Protein AF-A0A804M1X8-F1 (afdb_monomer_lite)

Structure (mmCIF, N/CA/C/O backbone):
data_AF-A0A804M1X8-F1
#
_entry.id   AF-A0A804M1X8-F1
#
loop_
_atom_site.group_PDB
_atom_site.id
_atom_site.type_symbol
_atom_site.label_atom_id
_atom_site.label_alt_id
_atom_site.label_comp_id
_atom_site.label_asym_id
_atom_site.label_entity_id
_atom_site.label_seq_id
_atom_site.pdbx_PDB_ins_code
_atom_site.Cartn_x
_atom_site.Cartn_y
_atom_site.Cartn_z
_atom_site.occupancy
_atom_site.B_iso_or_equiv
_atom_site.auth_seq_id
_atom_site.auth_comp_id
_atom_site.auth_asym_id
_atom_site.auth_atom_id
_atom_site.pdbx_PDB_model_num
ATOM 1 N N . MET A 1 1 ? -19.755 -9.549 24.115 1.00 28.83 1 MET A N 1
ATOM 2 C CA . MET A 1 1 ? -18.588 -10.437 24.294 1.00 28.83 1 MET A CA 1
ATOM 3 C C . MET A 1 1 ? -18.282 -11.125 22.964 1.00 28.83 1 MET A C 1
ATOM 5 O O . MET A 1 1 ? -18.515 -12.310 22.823 1.00 28.83 1 MET A O 1
ATOM 9 N N . TYR A 1 2 ? -17.772 -10.379 21.979 1.00 35.75 2 TYR A N 1
ATOM 10 C CA . TYR A 1 2 ? -16.976 -10.967 20.898 1.00 35.75 2 TYR A CA 1
ATOM 11 C C . TYR A 1 2 ? -15.530 -10.604 21.211 1.00 35.75 2 TYR A C 1
ATOM 13 O O . TYR A 1 2 ? -14.935 -9.718 20.609 1.00 35.75 2 TYR A O 1
ATOM 21 N N . LEU A 1 3 ? -14.997 -11.248 22.252 1.00 31.56 3 LEU A N 1
ATOM 22 C CA . LEU A 1 3 ? -13.557 -11.396 22.410 1.00 31.56 3 LEU A CA 1
ATOM 23 C C . LEU A 1 3 ? -13.130 -12.367 21.308 1.00 31.56 3 LEU A C 1
ATOM 25 O O . LEU A 1 3 ? -12.862 -13.535 21.567 1.00 31.56 3 LEU A O 1
ATOM 29 N N . THR A 1 4 ? -13.135 -11.920 20.050 1.00 43.44 4 THR A N 1
ATOM 30 C CA . THR A 1 4 ? -12.300 -12.585 19.061 1.00 43.44 4 THR A CA 1
ATOM 31 C C . THR A 1 4 ? -10.895 -12.363 19.577 1.00 43.44 4 THR A C 1
ATOM 33 O O . THR A 1 4 ? -10.400 -11.233 19.547 1.00 43.44 4 THR A O 1
ATOM 36 N N . ALA A 1 5 ? -10.310 -13.417 20.147 1.00 38.59 5 ALA A N 1
ATOM 37 C CA . ALA A 1 5 ? -8.884 -13.501 20.367 1.00 38.59 5 ALA A CA 1
ATOM 38 C C . ALA A 1 5 ? -8.240 -12.902 19.122 1.00 38.59 5 ALA A C 1
ATOM 40 O O . ALA A 1 5 ? -8.473 -13.382 18.010 1.00 38.59 5 ALA A O 1
ATOM 41 N N . VAL A 1 6 ? -7.552 -11.776 19.299 1.00 45.41 6 VAL A N 1
ATOM 42 C CA . VAL A 1 6 ? -6.819 -11.131 18.221 1.00 45.41 6 VAL A CA 1
ATOM 43 C C . VAL A 1 6 ? -5.654 -12.075 17.973 1.00 45.41 6 VAL A C 1
ATOM 45 O O . VAL A 1 6 ? -4.571 -11.918 18.530 1.00 45.41 6 VAL A O 1
ATOM 48 N N . SER A 1 7 ? -5.913 -13.154 17.236 1.00 38.44 7 SER A N 1
ATOM 49 C CA . SER A 1 7 ? -4.867 -13.905 16.582 1.00 38.44 7 SER A CA 1
ATOM 50 C C . SER A 1 7 ? -4.254 -12.872 15.661 1.00 38.44 7 SER A C 1
ATOM 52 O O . SER A 1 7 ? -4.832 -12.514 14.639 1.00 38.44 7 SER A O 1
ATOM 54 N N . PHE A 1 8 ? -3.148 -12.276 16.105 1.00 33.59 8 PHE A N 1
ATOM 55 C CA . PHE A 1 8 ? -2.223 -11.659 15.182 1.00 33.59 8 PHE A CA 1
ATOM 56 C C . PHE A 1 8 ? -1.922 -12.773 14.183 1.00 33.59 8 PHE A C 1
ATOM 58 O O . PHE A 1 8 ? -1.327 -13.772 14.607 1.00 33.59 8 PHE A O 1
ATOM 65 N N . PRO A 1 9 ? -2.372 -12.683 12.915 1.00 45.75 9 PRO A N 1
ATOM 66 C CA . PRO A 1 9 ? -1.908 -13.644 11.939 1.00 45.75 9 PRO A CA 1
ATOM 67 C C . PRO A 1 9 ? -0.378 -13.585 12.007 1.00 45.75 9 PRO A C 1
ATOM 69 O O . PRO A 1 9 ? 0.172 -12.472 12.062 1.00 45.75 9 PRO A O 1
ATOM 72 N N . PRO A 1 10 ? 0.307 -14.741 12.124 1.00 43.34 10 PRO A N 1
ATOM 73 C CA . PRO A 1 10 ? 1.761 -14.764 12.156 1.00 43.34 10 PRO A CA 1
ATOM 74 C C . PRO A 1 10 ? 2.221 -13.927 10.977 1.00 43.34 10 PRO A C 1
ATOM 76 O O . PRO A 1 10 ? 1.708 -14.149 9.880 1.00 43.34 10 PRO A O 1
ATOM 79 N N . THR A 1 11 ? 3.064 -12.918 11.254 1.00 47.09 11 THR A N 1
ATOM 80 C CA . THR A 1 11 ? 3.588 -11.928 10.297 1.00 47.09 11 THR A CA 1
ATOM 81 C C . THR A 1 11 ? 3.509 -12.502 8.902 1.00 47.09 11 THR A C 1
ATOM 83 O O . THR A 1 11 ? 4.292 -13.416 8.631 1.00 47.09 11 THR A O 1
ATOM 86 N N . ALA A 1 12 ? 2.491 -12.068 8.136 1.00 51.28 12 ALA A N 1
ATOM 87 C CA . ALA A 1 12 ? 2.057 -12.693 6.891 1.00 51.28 12 ALA A CA 1
ATOM 88 C C . ALA A 1 12 ? 3.282 -13.264 6.196 1.00 51.28 12 ALA A C 1
ATOM 90 O O . ALA A 1 12 ? 4.177 -12.490 5.847 1.00 51.28 12 ALA A O 1
ATOM 91 N N . ALA A 1 13 ? 3.382 -14.599 6.168 1.00 47.75 13 ALA A N 1
ATOM 92 C CA . ALA A 1 13 ? 4.530 -15.308 5.633 1.00 47.75 13 ALA A CA 1
ATOM 93 C C . ALA A 1 13 ? 4.698 -14.813 4.203 1.00 47.75 13 ALA A C 1
ATOM 95 O O . ALA A 1 13 ? 3.952 -15.191 3.300 1.00 47.75 13 ALA A O 1
ATOM 96 N N . PHE A 1 14 ? 5.589 -13.841 4.053 1.00 48.53 14 PHE A N 1
ATOM 97 C CA . PHE A 1 14 ? 5.639 -12.984 2.893 1.00 48.53 14 PHE A CA 1
ATOM 98 C C . PHE A 1 14 ? 6.037 -13.896 1.744 1.00 48.53 14 PHE A C 1
ATOM 100 O O . PHE A 1 14 ? 7.159 -14.399 1.719 1.00 48.53 14 PHE A O 1
ATOM 107 N N . SER A 1 15 ? 5.069 -14.215 0.880 1.00 52.81 15 SER A N 1
ATOM 108 C CA . SER A 1 15 ? 5.198 -15.287 -0.105 1.00 52.81 15 SER A CA 1
ATOM 109 C C . SER A 1 15 ? 6.522 -15.142 -0.859 1.00 52.81 15 SER A C 1
ATOM 111 O O . SER A 1 15 ? 6.758 -14.147 -1.552 1.00 52.81 15 SER A O 1
ATOM 113 N N . SER A 1 16 ? 7.409 -16.124 -0.686 1.00 53.75 16 SER A N 1
ATOM 114 C CA . SER A 1 16 ? 8.795 -16.072 -1.167 1.00 53.75 16 SER A CA 1
ATOM 115 C C . SER A 1 16 ? 8.895 -15.877 -2.684 1.00 53.75 16 SER A C 1
ATOM 117 O O . SER A 1 16 ? 9.888 -15.345 -3.180 1.00 53.75 16 SER A O 1
ATOM 119 N N . SER A 1 17 ? 7.857 -16.256 -3.437 1.00 54.91 17 SER A N 1
ATOM 120 C CA . SER A 1 17 ? 7.781 -16.040 -4.882 1.00 54.91 17 SER A CA 1
ATOM 121 C C . SER A 1 17 ? 7.649 -14.561 -5.253 1.00 54.91 17 SER A C 1
ATOM 123 O O . SER A 1 17 ? 8.318 -14.118 -6.184 1.00 54.91 17 SER A O 1
ATOM 125 N N . SER A 1 18 ? 6.854 -13.778 -4.512 1.00 54.56 18 SER A N 1
ATOM 126 C CA . SER A 1 18 ? 6.729 -12.333 -4.759 1.00 54.56 18 SER A CA 1
ATOM 127 C C . SER A 1 18 ? 8.022 -11.583 -4.400 1.00 54.56 18 SER A C 1
ATOM 129 O O . SER A 1 18 ? 8.371 -10.619 -5.079 1.00 54.56 18 SER A O 1
ATOM 131 N N . GLN A 1 19 ? 8.784 -12.048 -3.392 1.00 54.78 19 GLN A N 1
ATOM 132 C CA . GLN A 1 19 ? 10.066 -11.430 -2.993 1.00 54.78 19 GLN A CA 1
ATOM 133 C C . GLN A 1 19 ? 11.137 -11.472 -4.071 1.00 54.78 19 GLN A C 1
ATOM 135 O O . GLN A 1 19 ? 11.974 -10.581 -4.110 1.00 54.78 19 GLN A O 1
ATOM 140 N N . LYS A 1 20 ? 11.173 -12.507 -4.913 1.00 60.25 20 LYS A N 1
ATOM 141 C CA . LYS A 1 20 ? 12.277 -12.663 -5.871 1.00 60.25 20 LYS A CA 1
ATOM 142 C C . LYS A 1 20 ? 12.138 -11.741 -7.081 1.00 60.25 20 LYS A C 1
ATOM 144 O O . LYS A 1 20 ? 13.142 -11.265 -7.598 1.00 60.25 20 LYS A O 1
ATOM 149 N N . LEU A 1 21 ? 10.908 -11.492 -7.531 1.00 65.00 21 LEU A N 1
ATOM 150 C CA . LEU A 1 21 ? 10.645 -10.720 -8.751 1.00 65.00 21 LEU A CA 1
ATOM 151 C C . LEU A 1 21 ? 10.560 -9.213 -8.495 1.00 65.00 21 LEU A C 1
ATOM 153 O O . LEU A 1 21 ? 10.989 -8.424 -9.337 1.00 65.00 21 LEU A O 1
ATOM 157 N N . LEU A 1 22 ? 10.063 -8.809 -7.323 1.00 75.94 22 LEU A N 1
ATOM 158 C CA . LEU A 1 22 ? 9.872 -7.399 -6.993 1.00 75.94 22 LEU A CA 1
ATOM 159 C C . LEU A 1 22 ? 11.173 -6.572 -7.055 1.00 75.94 22 LEU A C 1
ATOM 161 O O . LEU A 1 22 ? 11.174 -5.564 -7.765 1.00 75.94 22 LEU A O 1
ATOM 165 N N . PRO A 1 23 ? 12.289 -6.974 -6.402 1.00 82.31 23 PRO A N 1
ATOM 166 C CA . PRO A 1 23 ? 13.517 -6.184 -6.408 1.00 82.31 23 PRO A CA 1
ATOM 167 C C . PRO A 1 23 ? 14.050 -5.986 -7.821 1.00 82.31 23 PRO A C 1
ATOM 169 O O . PRO A 1 23 ? 14.517 -4.905 -8.156 1.00 82.31 23 PRO A O 1
ATOM 172 N N . ARG A 1 24 ? 13.918 -7.008 -8.674 1.00 88.69 24 ARG A N 1
ATOM 173 C CA . ARG A 1 24 ? 14.378 -6.950 -10.058 1.00 88.69 24 ARG A CA 1
ATOM 174 C C . ARG A 1 24 ? 13.617 -5.897 -10.864 1.00 88.69 24 ARG A C 1
ATOM 176 O O . ARG A 1 24 ? 14.254 -5.054 -11.480 1.00 88.69 24 ARG A O 1
ATOM 183 N N . SER A 1 25 ? 12.284 -5.904 -10.797 1.00 89.31 25 SER A N 1
ATOM 184 C CA . SER A 1 25 ? 11.459 -4.925 -11.524 1.00 89.31 25 SER A CA 1
ATOM 185 C C . SER A 1 25 ? 11.726 -3.474 -11.096 1.00 89.31 25 SER A C 1
ATOM 187 O O . SER A 1 25 ? 11.767 -2.580 -11.936 1.00 89.31 25 SER A O 1
ATOM 189 N N . ILE A 1 26 ? 11.969 -3.241 -9.800 1.00 92.38 26 ILE A N 1
ATOM 190 C CA . ILE A 1 26 ? 12.315 -1.915 -9.265 1.00 92.38 26 ILE A CA 1
ATOM 191 C C . ILE A 1 26 ? 13.702 -1.476 -9.749 1.00 92.38 26 ILE A C 1
ATOM 193 O O . ILE A 1 26 ? 13.874 -0.334 -10.165 1.00 92.38 26 ILE A O 1
ATOM 197 N N . ILE A 1 27 ? 14.689 -2.376 -9.721 1.00 92.75 27 ILE A N 1
ATOM 198 C CA . ILE A 1 27 ? 16.045 -2.083 -10.205 1.00 92.75 27 ILE A CA 1
ATOM 199 C C . ILE A 1 27 ? 16.020 -1.753 -11.702 1.00 92.75 27 ILE A C 1
ATOM 201 O O . ILE A 1 27 ? 16.658 -0.790 -12.118 1.00 92.75 27 ILE A O 1
ATOM 205 N N . GLU A 1 28 ? 15.280 -2.516 -12.508 1.00 93.06 28 GLU A N 1
ATOM 206 C CA . GLU A 1 28 ? 15.150 -2.282 -13.952 1.00 93.06 28 GLU A CA 1
ATOM 207 C C . GLU A 1 28 ? 14.540 -0.897 -14.249 1.00 93.06 28 GLU A C 1
ATOM 209 O O . GLU A 1 28 ? 15.107 -0.148 -15.047 1.00 93.06 28 GLU A O 1
ATOM 214 N N . GLU A 1 29 ? 13.470 -0.516 -13.536 1.00 93.31 29 GLU A N 1
ATOM 215 C CA . GLU A 1 29 ? 12.852 0.819 -13.608 1.00 93.31 29 GLU A CA 1
ATOM 216 C C . GLU A 1 29 ? 13.843 1.935 -13.231 1.00 93.31 29 GLU A C 1
ATOM 218 O O . GLU A 1 29 ? 13.997 2.927 -13.948 1.00 93.31 29 GLU A O 1
ATOM 223 N N . GLN A 1 30 ? 14.560 1.774 -12.117 1.00 92.06 30 GLN A N 1
ATOM 224 C CA . GLN A 1 30 ? 15.523 2.771 -11.645 1.00 92.06 30 GLN A CA 1
ATOM 225 C C . GLN A 1 30 ? 16.705 2.933 -12.607 1.00 92.06 30 GLN A C 1
ATOM 227 O O . GLN A 1 30 ? 17.157 4.052 -12.854 1.00 92.06 30 GLN A O 1
ATOM 232 N N . GLN A 1 31 ? 17.190 1.833 -13.184 1.00 91.75 31 GLN A N 1
ATOM 233 C CA . GLN A 1 31 ? 18.262 1.865 -14.174 1.00 91.75 31 GLN A CA 1
ATOM 234 C C . GLN A 1 31 ? 17.821 2.522 -15.484 1.00 91.75 31 GLN A C 1
ATOM 236 O O . GLN A 1 31 ? 18.626 3.195 -16.120 1.00 91.75 31 GLN A O 1
ATOM 241 N N . GLU A 1 32 ? 16.570 2.342 -15.908 1.00 91.81 32 GLU A N 1
ATOM 242 C CA . GLU A 1 32 ? 16.034 3.012 -17.095 1.00 91.81 32 GLU A CA 1
ATOM 243 C C . GLU A 1 32 ? 15.993 4.531 -16.918 1.00 91.81 32 GLU A C 1
ATOM 245 O O . GLU A 1 32 ? 16.489 5.268 -17.774 1.00 91.81 32 GLU A O 1
ATOM 250 N N . ILE A 1 33 ? 15.504 4.995 -15.768 1.00 90.75 33 ILE A N 1
ATOM 251 C CA . ILE A 1 33 ? 15.500 6.421 -15.429 1.00 90.75 33 ILE A CA 1
ATOM 252 C C . ILE A 1 33 ? 16.935 6.954 -15.357 1.00 90.75 33 ILE A C 1
ATOM 254 O O . ILE A 1 33 ? 17.218 8.005 -15.932 1.00 90.75 33 ILE A O 1
ATOM 258 N N . ALA A 1 34 ? 17.863 6.213 -14.744 1.00 88.62 34 ALA A N 1
ATOM 259 C CA . ALA A 1 34 ? 19.272 6.597 -14.697 1.00 88.62 34 ALA A CA 1
ATOM 260 C C . ALA A 1 34 ? 19.907 6.692 -16.098 1.00 88.62 34 ALA A C 1
ATOM 262 O O . ALA A 1 34 ? 20.636 7.639 -16.374 1.00 88.62 34 ALA A O 1
ATOM 263 N N . ARG A 1 35 ? 19.591 5.768 -17.019 1.00 88.12 35 ARG A N 1
ATOM 264 C CA . ARG A 1 35 ? 20.061 5.837 -18.416 1.00 88.12 35 ARG A CA 1
ATOM 265 C C . ARG A 1 35 ? 19.518 7.062 -19.152 1.00 88.12 35 ARG A C 1
ATOM 267 O O . ARG A 1 35 ? 20.233 7.638 -19.966 1.00 88.12 35 ARG A O 1
ATOM 274 N N . SER A 1 36 ? 18.282 7.474 -18.864 1.00 87.19 36 SER A N 1
ATOM 275 C CA . SER A 1 36 ? 17.669 8.650 -19.502 1.00 87.19 36 SER A CA 1
ATOM 276 C C . SER A 1 36 ? 18.333 9.981 -19.121 1.00 87.19 36 SER A C 1
ATOM 278 O O . SER A 1 36 ? 18.224 10.941 -19.876 1.00 87.19 36 SER A O 1
ATOM 280 N N . LYS A 1 37 ? 19.058 10.018 -17.993 1.00 84.94 37 LYS A N 1
ATOM 281 C CA . LYS A 1 37 ? 19.775 11.192 -17.463 1.00 84.94 37 LYS A CA 1
ATOM 282 C C . LYS A 1 37 ? 21.154 11.431 -18.088 1.00 84.94 37 LYS A C 1
ATOM 284 O O . LYS A 1 37 ? 21.830 12.396 -17.752 1.00 84.94 37 LYS A O 1
ATOM 289 N N . GLY A 1 38 ? 21.576 10.563 -19.008 1.00 78.69 38 GLY A N 1
ATOM 290 C CA . GLY A 1 38 ? 22.880 10.651 -19.659 1.00 78.69 38 GLY A CA 1
ATOM 291 C C . GLY A 1 38 ? 24.041 10.159 -18.787 1.00 78.69 38 GLY A C 1
ATOM 292 O O . GLY A 1 38 ? 23.963 10.066 -17.564 1.00 78.69 38 GLY A O 1
ATOM 293 N N . SER A 1 39 ? 25.147 9.805 -19.443 1.00 72.00 39 SER A N 1
ATOM 294 C CA . SER A 1 39 ? 26.307 9.171 -18.799 1.00 72.00 39 SER A CA 1
ATOM 295 C C . SER A 1 39 ? 27.196 10.133 -18.011 1.00 72.00 39 SER A C 1
ATOM 297 O O . SER A 1 39 ? 28.084 9.671 -17.300 1.00 72.00 39 SER A O 1
ATOM 299 N N . SER A 1 40 ? 27.014 11.450 -18.162 1.00 69.62 40 SER A N 1
ATOM 300 C CA . SER A 1 40 ? 27.897 12.445 -17.543 1.00 69.62 40 SER A CA 1
ATOM 301 C C . SER A 1 40 ? 27.755 12.511 -16.023 1.00 69.62 40 SER A C 1
ATOM 303 O O . SER A 1 40 ? 28.622 13.076 -15.372 1.00 69.62 40 SER A O 1
ATOM 305 N N . GLY A 1 41 ? 26.694 11.939 -15.440 1.00 68.19 41 GLY A N 1
ATOM 306 C CA . GLY A 1 41 ? 26.436 12.022 -13.998 1.00 68.19 41 GLY A CA 1
ATOM 307 C C . GLY A 1 41 ? 26.080 13.432 -13.508 1.00 68.19 41 GLY A C 1
ATOM 308 O O . GLY A 1 41 ? 25.820 13.609 -12.321 1.00 68.19 41 GLY A O 1
ATOM 309 N N . ASP A 1 42 ? 26.031 14.412 -14.415 1.00 75.25 42 ASP A N 1
ATOM 310 C CA . ASP A 1 42 ? 25.807 15.824 -14.101 1.00 75.25 42 ASP A CA 1
ATOM 311 C C . ASP A 1 42 ? 24.322 16.174 -13.940 1.00 75.25 42 ASP A C 1
ATOM 313 O O . ASP A 1 42 ? 23.998 17.189 -13.324 1.00 75.25 42 ASP A O 1
ATOM 317 N N . GLU A 1 43 ? 23.400 15.366 -14.481 1.00 82.50 43 GLU A N 1
ATOM 318 C CA . GLU A 1 43 ? 21.966 15.635 -14.358 1.00 82.50 43 GLU A CA 1
ATOM 319 C C . GLU A 1 43 ? 21.385 14.974 -13.092 1.00 82.50 43 GLU A C 1
ATOM 321 O O . GLU A 1 43 ? 21.259 13.745 -13.034 1.00 82.50 43 GLU A O 1
ATOM 326 N N . PRO A 1 44 ? 20.981 15.752 -12.069 1.00 86.06 44 PRO A N 1
ATOM 327 C CA . PRO A 1 44 ? 20.417 15.187 -10.853 1.00 86.06 44 PRO A CA 1
ATOM 328 C C . PRO A 1 44 ? 19.030 14.572 -11.091 1.00 86.06 44 PRO A C 1
ATOM 330 O O . PRO A 1 44 ? 18.287 14.929 -12.018 1.00 86.06 44 PRO A O 1
ATOM 333 N N . LEU A 1 45 ? 18.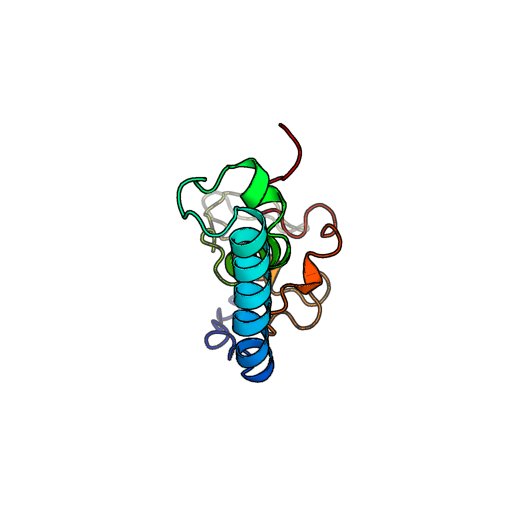639 13.669 -10.187 1.00 88.12 45 LEU A N 1
ATOM 334 C CA . LEU A 1 45 ? 17.272 13.159 -10.133 1.00 88.12 45 LEU A CA 1
ATOM 335 C C . LEU A 1 45 ? 16.305 14.304 -9.801 1.00 88.12 45 LEU A C 1
ATOM 337 O O . LEU A 1 45 ? 16.495 15.030 -8.826 1.00 88.12 45 LEU A O 1
ATOM 341 N N . THR A 1 46 ? 15.242 14.446 -10.590 1.00 90.69 46 THR A N 1
ATOM 342 C CA . THR A 1 46 ? 14.213 15.469 -10.374 1.00 90.69 46 THR A CA 1
ATOM 343 C C . THR A 1 46 ? 12.929 14.856 -9.821 1.00 90.69 46 THR A C 1
ATOM 345 O O . THR A 1 46 ? 12.639 13.675 -10.007 1.00 90.69 46 THR A O 1
ATOM 348 N N . TRP A 1 47 ? 12.077 15.683 -9.212 1.00 90.06 47 TRP A N 1
ATOM 349 C CA . TRP A 1 47 ? 10.717 15.282 -8.824 1.00 90.06 47 TRP A CA 1
ATOM 350 C C . TRP A 1 47 ? 9.847 14.844 -10.010 1.00 90.06 47 TRP A C 1
ATOM 352 O O . TRP A 1 47 ? 8.865 14.128 -9.837 1.00 90.06 47 TRP A O 1
ATOM 362 N N . ALA A 1 48 ? 10.174 15.265 -11.234 1.00 89.12 48 ALA A N 1
ATOM 363 C CA . ALA A 1 48 ? 9.471 14.776 -12.412 1.00 89.12 48 ALA A CA 1
ATOM 364 C C . ALA A 1 48 ? 9.794 13.301 -12.697 1.00 89.12 48 ALA A C 1
ATOM 366 O O . ALA A 1 48 ? 8.917 12.580 -13.168 1.00 89.12 48 ALA A O 1
ATOM 367 N N . ASP A 1 49 ? 10.999 12.843 -12.356 1.00 90.44 49 ASP A N 1
ATOM 368 C CA . ASP A 1 49 ? 11.429 11.459 -12.560 1.00 90.44 49 ASP A CA 1
ATOM 369 C C . ASP A 1 49 ? 10.779 10.506 -11.563 1.00 90.44 49 ASP A C 1
ATOM 371 O O . ASP A 1 49 ? 10.382 9.406 -11.937 1.00 90.44 49 ASP A O 1
ATOM 375 N N . THR A 1 50 ? 10.569 10.939 -10.316 1.00 88.56 50 THR A N 1
ATOM 376 C CA . THR A 1 50 ? 9.872 10.111 -9.317 1.00 88.56 50 THR A CA 1
ATOM 377 C C . THR A 1 50 ? 8.431 9.806 -9.732 1.00 88.56 50 THR A C 1
ATOM 379 O O . THR A 1 50 ? 7.911 8.740 -9.412 1.00 88.56 50 THR A O 1
ATOM 382 N N . ARG A 1 51 ? 7.797 10.681 -10.529 1.00 88.31 51 ARG A N 1
ATOM 383 C CA . ARG A 1 51 ? 6.472 10.425 -11.123 1.00 88.31 51 ARG A CA 1
ATOM 384 C C . ARG A 1 51 ? 6.483 9.330 -12.195 1.00 88.31 51 ARG A C 1
ATOM 386 O O . ARG A 1 51 ? 5.427 8.764 -12.460 1.00 88.31 51 ARG A O 1
ATOM 393 N N . ARG A 1 52 ? 7.645 9.027 -12.782 1.00 89.44 52 ARG A N 1
ATOM 394 C CA . ARG A 1 52 ? 7.847 7.929 -13.746 1.00 89.44 52 ARG A CA 1
ATOM 395 C C . ARG A 1 52 ? 8.142 6.588 -13.058 1.00 89.44 52 ARG A C 1
ATOM 397 O O . ARG A 1 52 ? 8.114 5.558 -13.717 1.00 89.44 52 ARG A O 1
ATOM 404 N N . MET A 1 53 ? 8.395 6.583 -11.743 1.00 92.19 53 MET A N 1
ATOM 405 C CA . MET A 1 53 ? 8.694 5.378 -10.954 1.00 92.19 53 MET A CA 1
ATOM 406 C C . MET A 1 53 ? 7.415 4.640 -10.522 1.00 92.19 53 MET A C 1
ATOM 408 O O . MET A 1 53 ? 7.044 4.598 -9.342 1.00 92.19 53 MET A O 1
ATOM 412 N N . HIS A 1 54 ? 6.679 4.099 -11.489 1.00 91.25 54 HIS A N 1
ATOM 413 C CA . HIS A 1 54 ? 5.380 3.466 -11.268 1.00 91.25 54 HIS A CA 1
ATOM 414 C C . HIS A 1 54 ? 5.460 2.158 -10.471 1.00 91.25 54 HIS A C 1
ATOM 416 O O . HIS A 1 54 ? 4.605 1.904 -9.622 1.00 91.25 54 HIS A O 1
ATOM 422 N N . VAL A 1 55 ? 6.452 1.306 -10.726 1.00 91.62 55 VAL A N 1
ATOM 423 C CA . VAL A 1 55 ? 6.684 0.059 -9.981 1.00 91.62 55 VAL A CA 1
ATOM 424 C C . VAL A 1 55 ? 7.041 0.387 -8.534 1.00 91.62 55 VAL A C 1
ATOM 426 O O . VAL A 1 55 ? 6.427 -0.153 -7.613 1.00 91.62 55 VAL A O 1
ATOM 429 N N . THR A 1 56 ? 7.962 1.331 -8.328 1.00 91.94 56 THR A N 1
ATOM 430 C CA . THR A 1 56 ? 8.375 1.774 -6.990 1.00 91.94 56 THR A CA 1
ATOM 431 C C . THR A 1 56 ? 7.196 2.358 -6.207 1.00 91.94 56 THR A C 1
ATOM 433 O O . THR A 1 56 ? 6.957 1.969 -5.065 1.00 91.94 56 THR A O 1
ATOM 436 N N . SER A 1 57 ? 6.398 3.235 -6.827 1.00 91.50 57 SER A N 1
ATOM 437 C CA . SER A 1 57 ? 5.209 3.826 -6.196 1.00 91.50 57 SER A CA 1
ATOM 438 C C . SER A 1 57 ? 4.175 2.769 -5.786 1.00 91.50 57 SER A C 1
ATOM 440 O O . SER A 1 57 ? 3.621 2.823 -4.685 1.00 91.50 57 SER A O 1
ATOM 442 N N . ARG A 1 58 ? 3.940 1.757 -6.629 1.00 90.31 58 ARG A N 1
ATOM 443 C CA . ARG A 1 58 ? 3.043 0.637 -6.304 1.00 90.31 58 ARG A CA 1
ATOM 444 C C . ARG A 1 58 ? 3.585 -0.234 -5.169 1.00 90.31 58 ARG A C 1
ATOM 446 O O . ARG A 1 58 ? 2.829 -0.613 -4.276 1.00 90.31 58 ARG A O 1
ATOM 453 N N . ALA A 1 59 ? 4.889 -0.510 -5.158 1.00 90.75 59 ALA A N 1
ATOM 454 C CA . ALA A 1 59 ? 5.536 -1.257 -4.080 1.00 90.75 59 ALA A CA 1
ATOM 455 C C . ALA A 1 59 ? 5.449 -0.519 -2.735 1.00 90.75 59 ALA A C 1
ATOM 457 O O . ALA A 1 59 ? 5.190 -1.141 -1.702 1.00 90.75 59 ALA A O 1
ATOM 458 N N . ILE A 1 60 ? 5.602 0.809 -2.745 1.00 90.12 60 ILE A N 1
ATOM 459 C CA . ILE A 1 60 ? 5.416 1.656 -1.561 1.00 90.12 60 ILE A CA 1
ATOM 460 C C . ILE A 1 60 ? 3.962 1.576 -1.071 1.00 90.12 60 ILE A C 1
ATOM 462 O O . ILE A 1 60 ? 3.737 1.357 0.119 1.00 90.12 60 ILE A O 1
ATOM 466 N N . GLN A 1 61 ? 2.975 1.679 -1.968 1.00 89.88 61 GLN A N 1
ATOM 467 C CA . GLN A 1 61 ? 1.552 1.563 -1.614 1.00 89.88 61 GLN A CA 1
ATOM 468 C C . GLN A 1 61 ? 1.205 0.213 -0.976 1.00 89.88 61 GLN A C 1
ATOM 470 O O . GLN A 1 61 ? 0.576 0.179 0.081 1.00 89.88 61 GLN A O 1
ATOM 475 N N . GLU A 1 62 ? 1.673 -0.893 -1.552 1.00 90.00 62 GLU A N 1
ATOM 476 C CA . GLU A 1 62 ? 1.444 -2.227 -0.984 1.00 90.00 62 GLU A CA 1
ATOM 477 C C . GLU A 1 62 ? 2.173 -2.415 0.353 1.00 90.00 62 GLU A C 1
ATOM 479 O O . GLU A 1 62 ? 1.622 -3.000 1.288 1.00 90.00 62 GLU A O 1
ATOM 484 N N . THR A 1 63 ? 3.365 -1.834 0.506 1.00 89.12 63 THR A N 1
ATOM 485 C CA . THR A 1 63 ? 4.079 -1.821 1.792 1.00 89.12 63 THR A CA 1
ATOM 486 C C . THR A 1 63 ? 3.273 -1.093 2.863 1.00 89.12 63 THR A C 1
ATOM 488 O O . THR A 1 63 ? 3.109 -1.615 3.964 1.00 89.12 63 THR A O 1
ATOM 491 N N . MET A 1 64 ? 2.699 0.068 2.543 1.00 88.12 64 MET A N 1
ATOM 492 C CA . MET A 1 64 ? 1.849 0.810 3.478 1.00 88.12 64 MET A CA 1
ATOM 493 C C . MET A 1 64 ? 0.542 0.086 3.808 1.00 88.12 64 MET A C 1
ATOM 495 O O . MET A 1 64 ? 0.028 0.249 4.913 1.00 88.12 64 MET A O 1
ATOM 499 N N . ARG A 1 65 ? 0.009 -0.735 2.892 1.00 88.62 65 ARG A N 1
ATOM 500 C CA . ARG A 1 65 ? -1.170 -1.570 3.162 1.00 88.62 65 ARG A CA 1
ATOM 501 C C . ARG A 1 65 ? -0.861 -2.621 4.222 1.00 88.62 65 ARG A C 1
ATOM 503 O O . ARG A 1 65 ? -1.604 -2.765 5.193 1.00 88.62 65 ARG A O 1
ATOM 510 N N . VAL A 1 66 ? 0.249 -3.336 4.046 1.00 86.88 66 VAL A N 1
ATOM 511 C CA . VAL A 1 66 ? 0.665 -4.435 4.931 1.00 86.88 66 VAL A CA 1
ATOM 512 C C . VAL A 1 66 ? 1.167 -3.912 6.285 1.00 86.88 66 VAL A C 1
ATOM 514 O O . VAL A 1 66 ? 0.833 -4.465 7.342 1.00 86.88 66 VAL A O 1
ATOM 517 N N . ALA A 1 67 ? 1.932 -2.818 6.261 1.00 83.94 67 ALA A N 1
ATOM 518 C CA . ALA A 1 67 ? 2.548 -2.176 7.420 1.00 83.94 67 ALA A CA 1
ATOM 519 C C . ALA A 1 67 ? 1.808 -0.897 7.858 1.00 83.94 67 ALA A C 1
ATOM 521 O O . ALA A 1 67 ? 2.434 0.081 8.265 1.00 83.94 67 ALA A O 1
ATOM 522 N N . SER A 1 68 ? 0.474 -0.886 7.769 1.00 79.38 68 SER A N 1
ATOM 523 C CA . SER A 1 68 ? -0.331 0.268 8.186 1.00 79.38 68 SER A CA 1
ATOM 524 C C . SER A 1 68 ? -0.077 0.625 9.657 1.00 79.38 68 SER A C 1
ATOM 526 O O . SER A 1 68 ? -0.248 -0.204 10.555 1.00 79.38 68 SER A O 1
ATOM 528 N N . ILE A 1 69 ? 0.333 1.876 9.896 1.00 75.62 69 ILE A N 1
ATOM 529 C CA . ILE A 1 69 ? 0.693 2.401 11.224 1.00 75.62 69 ILE A CA 1
ATOM 530 C C . ILE A 1 69 ? -0.545 2.492 12.126 1.00 75.62 69 ILE A C 1
ATOM 532 O O . ILE A 1 69 ? -0.483 2.182 13.317 1.00 75.62 69 ILE A O 1
ATOM 536 N N . LEU A 1 70 ? -1.693 2.886 11.566 1.00 77.56 70 LEU A N 1
ATOM 537 C CA . LEU A 1 70 ? -2.947 2.999 12.308 1.00 77.56 70 LEU A CA 1
ATOM 538 C C . LEU A 1 70 ? -3.579 1.621 12.493 1.00 77.56 70 LEU A C 1
ATOM 540 O O . LEU A 1 70 ? -4.510 1.239 11.791 1.00 77.56 70 LEU A O 1
ATOM 544 N N . SER A 1 71 ? -3.079 0.869 13.471 1.00 75.88 71 SER A N 1
ATOM 545 C CA . SER A 1 71 ? -3.635 -0.451 13.769 1.00 75.88 71 SER A CA 1
ATOM 546 C C . SER A 1 71 ? -5.014 -0.371 14.426 1.00 75.88 71 SER A C 1
ATOM 548 O O . SER A 1 71 ? -5.906 -1.147 14.083 1.00 75.88 71 SER A O 1
ATOM 550 N N . PHE A 1 72 ? -5.200 0.583 15.341 1.00 82.06 72 PHE A N 1
ATOM 551 C CA . PHE A 1 72 ? -6.450 0.810 16.058 1.00 82.06 72 PHE A CA 1
ATOM 552 C C . PHE A 1 72 ? -6.515 2.227 16.635 1.00 82.06 72 PHE A C 1
ATOM 554 O O . PHE A 1 72 ? -5.511 2.931 16.734 1.00 82.06 72 PHE A O 1
ATOM 561 N N . THR A 1 73 ? -7.703 2.645 17.059 1.00 83.62 73 THR A N 1
ATOM 562 C CA . THR A 1 73 ? -7.894 3.848 17.879 1.00 83.62 73 THR A CA 1
ATOM 563 C C . THR A 1 73 ? -8.963 3.583 18.932 1.00 83.62 73 THR A C 1
ATOM 565 O O . THR A 1 73 ? -9.675 2.591 18.833 1.00 83.62 73 THR A O 1
ATOM 568 N N . PHE A 1 74 ? -9.110 4.468 19.914 1.00 84.56 74 PHE A N 1
ATOM 569 C CA . PHE A 1 74 ? -10.232 4.420 20.848 1.00 84.56 74 PHE A CA 1
ATOM 570 C C . PHE A 1 74 ? -11.306 5.422 20.420 1.00 84.56 74 PHE A C 1
ATOM 572 O O . PHE A 1 74 ? -11.003 6.579 20.112 1.00 84.56 74 PHE A O 1
ATOM 579 N N . ARG A 1 75 ? -12.564 4.985 20.394 1.00 84.19 75 ARG A N 1
ATOM 580 C CA . ARG A 1 75 ? -13.744 5.841 20.199 1.00 84.19 75 ARG A CA 1
ATOM 581 C C . ARG A 1 75 ? -14.784 5.513 21.258 1.00 84.19 75 ARG A C 1
ATOM 583 O O . ARG A 1 75 ? -14.865 4.375 21.694 1.00 84.19 75 ARG A O 1
ATOM 590 N N . GLU A 1 76 ? -15.579 6.490 21.661 1.00 84.00 76 GLU A N 1
ATOM 591 C CA . GLU A 1 76 ? -16.823 6.230 22.387 1.00 84.00 76 GLU A CA 1
ATOM 592 C C . GLU A 1 76 ? -17.948 6.224 21.351 1.00 84.00 76 GLU A C 1
ATOM 594 O O . GLU A 1 76 ? -18.032 7.132 20.523 1.00 84.00 76 GLU A O 1
ATOM 599 N N . ALA A 1 77 ? -18.755 5.168 21.336 1.00 80.81 77 ALA A N 1
ATOM 600 C CA . ALA A 1 77 ? -19.910 5.046 20.456 1.00 80.81 77 ALA A CA 1
ATOM 601 C C . ALA A 1 77 ? -21.134 4.738 21.312 1.00 80.81 77 ALA A C 1
ATOM 603 O O . ALA A 1 77 ? -21.015 4.074 22.337 1.00 80.81 77 ALA A O 1
ATOM 604 N N . VAL A 1 78 ? -22.292 5.234 20.886 1.00 80.88 78 VAL A N 1
ATOM 605 C CA . VAL A 1 78 ? -23.564 5.046 21.600 1.00 80.88 78 VAL A CA 1
ATOM 606 C C . VAL A 1 78 ? -24.311 3.828 21.054 1.00 80.88 78 VAL A C 1
ATOM 608 O O . VAL A 1 78 ? -24.898 3.062 21.815 1.00 80.88 78 VAL A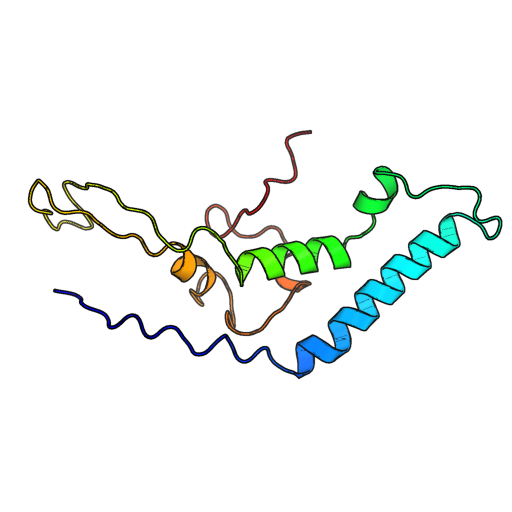 O 1
ATOM 611 N N . GLU A 1 79 ? -24.226 3.601 19.743 1.00 86.88 79 GLU A N 1
ATOM 612 C CA . GLU A 1 79 ? -24.891 2.501 19.052 1.00 86.88 79 GLU A CA 1
ATOM 613 C C . GLU A 1 79 ? -24.019 1.986 17.896 1.00 86.88 79 GLU A C 1
ATOM 615 O O . GLU A 1 79 ? -23.392 2.771 17.181 1.00 86.88 79 GLU A O 1
ATOM 620 N N . TYR A 1 80 ? -23.969 0.666 17.707 1.00 85.50 80 TYR A N 1
ATOM 621 C CA . TYR A 1 80 ? -23.289 0.017 16.585 1.00 85.50 80 TYR A CA 1
ATOM 622 C C . TYR A 1 80 ? -24.093 -1.191 16.099 1.00 85.50 80 TYR A C 1
ATOM 624 O O . TYR A 1 80 ? -24.323 -2.117 16.869 1.00 85.50 80 TYR A O 1
ATOM 632 N N . GLN A 1 81 ? -24.498 -1.202 14.822 1.00 87.25 81 GLN A N 1
ATOM 633 C CA . GLN A 1 81 ? -25.289 -2.291 14.214 1.00 87.25 81 GLN A CA 1
ATOM 634 C C . GLN A 1 81 ? -26.528 -2.699 15.046 1.00 87.25 81 GLN A C 1
ATOM 636 O O . GLN A 1 81 ? -26.830 -3.881 15.178 1.00 87.25 81 GLN A O 1
ATOM 641 N N . GLY A 1 82 ? -27.227 -1.728 15.643 1.00 89.56 82 GLY A N 1
ATOM 642 C CA . GLY A 1 82 ? -28.392 -1.969 16.505 1.00 89.56 82 GLY A CA 1
ATOM 643 C C . GLY A 1 82 ? -28.067 -2.386 17.946 1.00 89.56 82 GLY A C 1
ATOM 644 O O . GLY A 1 82 ? -28.978 -2.558 18.752 1.00 89.56 82 GLY A O 1
ATOM 645 N N . TYR A 1 83 ? -26.789 -2.532 18.308 1.00 89.31 83 TYR A N 1
ATOM 646 C CA . TYR 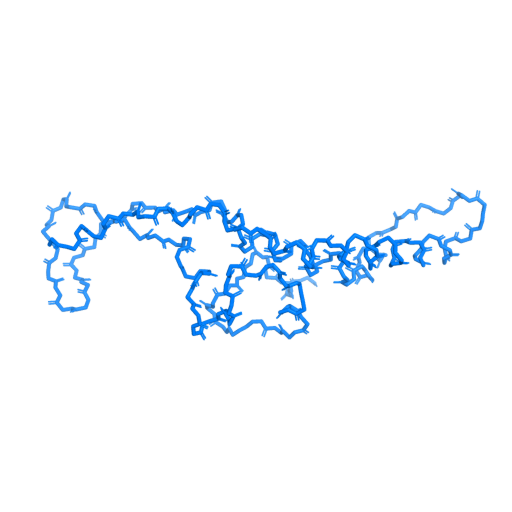A 1 83 ? -26.367 -2.767 19.688 1.00 89.31 83 TYR A CA 1
ATOM 647 C C . TYR A 1 83 ? -26.080 -1.449 20.400 1.00 89.31 83 TYR A C 1
ATOM 649 O O . TYR A 1 83 ? -25.253 -0.657 19.944 1.00 89.31 83 TYR A O 1
ATOM 657 N N . LEU A 1 84 ? -26.706 -1.252 21.561 1.00 90.44 84 LEU A N 1
ATOM 658 C CA . LEU A 1 84 ? -26.416 -0.130 22.450 1.00 90.44 84 LEU A CA 1
ATOM 659 C C . LEU A 1 84 ? -25.144 -0.409 23.250 1.00 90.44 84 LEU A C 1
ATOM 661 O O . LEU A 1 84 ? -25.033 -1.421 23.946 1.00 90.44 84 LEU A O 1
ATOM 665 N N . ILE A 1 85 ? -24.182 0.504 23.151 1.00 89.31 85 ILE A N 1
ATOM 666 C CA . ILE A 1 85 ? -22.909 0.421 23.861 1.00 89.31 85 ILE A CA 1
ATOM 667 C C . ILE A 1 85 ? -23.042 1.256 25.140 1.00 89.31 85 ILE A C 1
ATOM 669 O O . ILE A 1 85 ? -23.398 2.435 25.061 1.00 89.31 85 ILE A O 1
ATOM 673 N N . PRO A 1 86 ? -22.793 0.680 26.331 1.00 90.56 86 PRO A N 1
ATOM 674 C CA . PRO A 1 86 ? -22.953 1.419 27.575 1.00 90.56 86 PRO A CA 1
ATOM 675 C C . PRO A 1 86 ? -22.044 2.650 27.632 1.00 90.56 86 PRO A C 1
ATOM 677 O O . PRO A 1 86 ? -20.877 2.605 27.241 1.00 90.56 86 PRO A O 1
ATOM 680 N N . LYS A 1 87 ? -22.571 3.749 28.176 1.00 88.62 87 LYS A N 1
ATOM 681 C CA . LYS A 1 87 ? -21.828 5.004 28.341 1.00 88.62 87 LYS A CA 1
ATOM 682 C C . LYS A 1 87 ? -20.526 4.777 29.123 1.00 88.62 87 LYS A C 1
ATOM 684 O O . LYS A 1 87 ? -20.520 4.065 30.128 1.00 88.62 87 LYS A O 1
ATOM 689 N N . GLY A 1 88 ? -19.431 5.391 28.671 1.00 88.44 88 GLY A N 1
ATOM 690 C CA . GLY A 1 88 ? -18.095 5.222 29.251 1.00 88.44 88 GLY A CA 1
ATOM 691 C C . GLY A 1 88 ? -17.305 4.022 28.717 1.00 88.44 88 GLY A C 1
ATOM 692 O O . GLY A 1 88 ? -16.118 3.893 29.027 1.00 88.44 88 GLY A O 1
ATOM 693 N N . TRP A 1 89 ? -17.908 3.156 27.896 1.00 90.00 89 TRP A N 1
ATOM 694 C CA . TRP A 1 89 ? -17.171 2.092 27.217 1.00 90.00 89 TRP A CA 1
ATOM 695 C C . TRP A 1 89 ? -16.407 2.651 26.017 1.00 90.00 89 TRP A C 1
ATOM 697 O O . TRP A 1 89 ? -16.929 3.426 25.217 1.00 90.00 89 TRP A O 1
ATOM 707 N N . LYS A 1 90 ? -15.155 2.214 25.864 1.00 86.62 90 LYS A N 1
ATOM 708 C CA . LYS A 1 90 ? -14.335 2.539 24.695 1.00 86.62 90 LYS A CA 1
ATOM 709 C C . LYS A 1 90 ? -14.427 1.409 23.679 1.00 86.62 90 LYS A C 1
ATOM 711 O O . LYS A 1 90 ? -14.160 0.252 23.991 1.00 86.62 90 LYS A O 1
ATOM 716 N N . VAL A 1 91 ? -14.752 1.769 22.451 1.00 88.38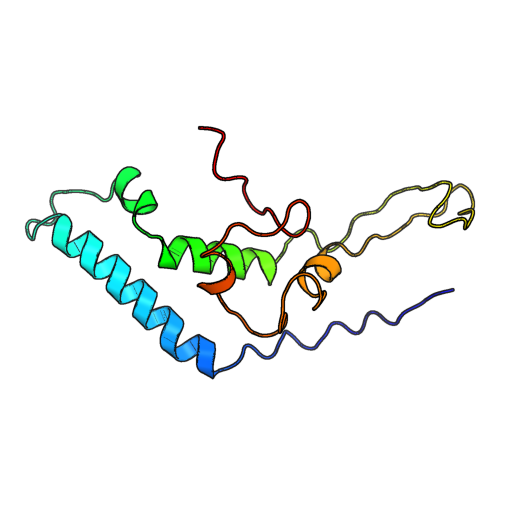 91 VAL A N 1
ATOM 717 C CA . VAL A 1 91 ? -14.699 0.908 21.275 1.00 88.38 91 VAL A CA 1
ATOM 718 C C . VAL A 1 91 ? -13.305 0.985 20.670 1.00 88.38 91 VAL A C 1
ATOM 720 O O . VAL A 1 91 ? -12.736 2.070 20.525 1.00 88.38 91 VAL A O 1
ATOM 723 N N . LEU A 1 92 ? -12.775 -0.178 20.302 1.00 87.88 92 LEU A N 1
ATOM 724 C CA . LEU A 1 92 ? -11.481 -0.343 19.653 1.00 87.88 92 LEU A CA 1
ATOM 725 C C . LEU A 1 92 ? -11.681 -0.833 18.207 1.00 87.88 92 LEU A C 1
ATOM 727 O O . LEU A 1 92 ? -11.598 -2.036 17.959 1.00 87.88 92 LEU A O 1
ATOM 731 N N . PRO A 1 93 ? -11.977 0.044 17.231 1.00 84.69 93 PRO A N 1
ATOM 732 C CA . PRO A 1 93 ? -11.944 -0.353 15.829 1.00 84.69 93 PRO A CA 1
ATOM 733 C C . PRO A 1 93 ? -10.523 -0.775 15.424 1.00 84.69 93 PRO A C 1
ATOM 735 O O . PRO A 1 93 ? -9.572 0.001 15.537 1.00 84.69 93 PRO A O 1
ATOM 738 N N . LEU A 1 94 ? -10.390 -2.005 14.926 1.00 84.62 94 LEU A N 1
ATOM 739 C CA . LEU A 1 94 ? -9.144 -2.550 14.385 1.00 84.62 94 LEU A CA 1
ATOM 740 C C . LEU A 1 94 ? -9.014 -2.178 12.900 1.00 84.62 94 LEU A C 1
ATOM 742 O O . LEU A 1 94 ? -9.340 -2.973 12.019 1.00 84.62 94 LEU A O 1
ATOM 746 N N . PHE A 1 95 ? -8.550 -0.963 12.602 1.00 82.62 95 PHE A N 1
ATOM 747 C CA . PHE A 1 95 ? -8.394 -0.492 11.220 1.00 82.62 95 PHE A CA 1
ATOM 748 C C . PHE A 1 95 ? -7.416 -1.336 10.401 1.00 82.62 95 PHE A C 1
ATOM 750 O O . PHE A 1 95 ? -7.590 -1.473 9.198 1.00 82.62 95 PHE A O 1
ATOM 757 N N . ARG A 1 96 ? -6.430 -1.995 11.016 1.00 82.31 96 ARG A N 1
ATOM 758 C CA . ARG A 1 96 ? -5.549 -2.898 10.256 1.00 82.31 96 ARG A CA 1
ATOM 759 C C . ARG A 1 96 ? -6.312 -4.034 9.564 1.00 82.31 96 ARG A C 1
ATOM 761 O O . ARG A 1 96 ? -5.894 -4.500 8.501 1.00 82.31 96 ARG A O 1
ATOM 768 N N . ASN A 1 97 ? -7.431 -4.467 10.145 1.00 84.38 97 ASN A N 1
ATOM 769 C CA . ASN A 1 97 ? -8.180 -5.610 9.639 1.00 84.38 97 ASN A CA 1
ATOM 770 C C . ASN A 1 97 ? -8.820 -5.312 8.285 1.00 84.38 97 ASN A C 1
ATOM 772 O O . ASN A 1 97 ? -8.864 -6.213 7.456 1.00 84.38 97 ASN A O 1
ATOM 776 N N . ILE A 1 98 ? -9.232 -4.066 8.005 1.00 84.00 98 ILE A N 1
ATOM 777 C CA . ILE A 1 98 ? -9.861 -3.731 6.714 1.00 84.00 98 ILE A CA 1
ATOM 778 C C . ILE A 1 98 ? -8.928 -3.978 5.522 1.00 84.00 98 ILE A C 1
ATOM 780 O O . ILE A 1 98 ? -9.391 -4.342 4.444 1.00 84.00 98 ILE A O 1
ATOM 784 N N . HIS A 1 99 ? -7.613 -3.870 5.732 1.00 86.19 99 HIS A N 1
ATOM 785 C CA . HIS A 1 99 ? -6.594 -4.156 4.723 1.00 86.19 99 HIS A CA 1
ATOM 786 C C . HIS A 1 99 ? -6.375 -5.654 4.479 1.00 86.19 99 HIS A C 1
ATOM 788 O O . HIS A 1 99 ? -5.718 -6.011 3.503 1.00 86.19 99 HIS A O 1
ATOM 794 N N . HIS A 1 100 ? -6.910 -6.515 5.349 1.00 86.56 100 HIS A N 1
ATOM 795 C CA . HIS A 1 100 ? -6.797 -7.972 5.272 1.00 86.56 100 HIS A CA 1
ATOM 796 C C . HIS A 1 100 ? -8.138 -8.659 4.963 1.00 86.56 100 HIS A C 1
ATOM 798 O O . HIS A 1 100 ? -8.224 -9.880 5.028 1.00 86.56 100 HIS A O 1
ATOM 804 N N . ILE A 1 101 ? -9.188 -7.902 4.623 1.00 87.25 101 ILE A N 1
ATOM 805 C CA . ILE A 1 101 ? -10.480 -8.470 4.212 1.00 87.25 101 ILE A CA 1
ATOM 806 C C . ILE A 1 101 ? -10.366 -8.981 2.763 1.00 87.25 101 ILE A C 1
ATOM 808 O O . ILE A 1 101 ? -10.114 -8.163 1.870 1.00 87.25 101 ILE A O 1
ATOM 812 N N . PRO A 1 102 ? -10.599 -10.282 2.494 1.00 88.38 102 PRO A N 1
ATOM 813 C CA . PRO A 1 102 ? -10.509 -10.852 1.146 1.00 88.38 102 PRO A CA 1
ATOM 814 C C . PRO A 1 102 ? -11.442 -10.201 0.114 1.00 88.38 102 PRO A C 1
ATOM 816 O O . PRO A 1 102 ? -11.071 -10.092 -1.052 1.00 88.38 102 PRO A O 1
ATOM 819 N N . ASP A 1 103 ? -12.607 -9.705 0.544 1.00 87.62 103 ASP A N 1
ATOM 820 C CA . ASP A 1 103 ? -13.582 -9.015 -0.319 1.00 87.62 103 ASP A CA 1
ATOM 821 C C . ASP A 1 103 ? -13.047 -7.688 -0.889 1.00 87.62 103 ASP A C 1
ATOM 823 O O . ASP A 1 103 ? -13.466 -7.235 -1.961 1.00 87.62 103 ASP A O 1
ATOM 827 N N . HIS A 1 104 ? -12.109 -7.055 -0.175 1.00 85.81 104 HIS A N 1
ATOM 828 C CA . HIS A 1 104 ? -11.436 -5.831 -0.610 1.00 85.81 104 HIS A CA 1
ATOM 829 C C . HIS A 1 104 ? -10.086 -6.122 -1.275 1.00 85.81 104 HIS A C 1
ATOM 831 O O . HIS A 1 104 ? -9.745 -5.472 -2.263 1.00 85.81 104 HIS A O 1
ATOM 837 N N . PHE A 1 105 ? -9.334 -7.096 -0.751 1.00 87.38 105 PHE A N 1
ATOM 838 C CA . PHE A 1 105 ? -7.997 -7.467 -1.217 1.00 87.38 105 PHE A CA 1
ATOM 839 C C . PHE A 1 105 ? -7.899 -8.988 -1.406 1.00 87.38 105 PHE A C 1
ATOM 841 O O . PHE A 1 105 ? -7.626 -9.699 -0.438 1.00 87.38 105 PHE A O 1
ATOM 848 N N . PRO A 1 106 ? -8.064 -9.514 -2.636 1.00 88.44 106 PRO A N 1
ATOM 849 C CA . PRO A 1 106 ? -7.955 -10.950 -2.895 1.00 88.44 106 PRO A CA 1
ATOM 850 C C . PRO A 1 106 ? -6.571 -11.479 -2.504 1.00 88.44 106 PRO A C 1
ATOM 852 O O . PRO A 1 106 ? -5.571 -10.946 -2.972 1.00 88.44 106 PRO A O 1
ATOM 855 N N . TYR A 1 107 ? -6.472 -12.532 -1.694 1.00 89.56 107 TYR A N 1
ATOM 856 C CA . TYR A 1 107 ? -5.189 -13.025 -1.153 1.00 89.56 107 TYR A CA 1
ATOM 857 C C . TYR A 1 107 ? -4.425 -11.957 -0.336 1.00 89.56 107 TYR A C 1
ATOM 859 O O . TYR A 1 107 ? -3.306 -11.593 -0.702 1.00 89.56 107 TYR A O 1
ATOM 867 N N . PRO A 1 108 ? -5.000 -11.432 0.759 1.00 88.19 108 PRO A N 1
ATOM 868 C CA . PRO A 1 108 ? -4.457 -10.279 1.488 1.00 88.19 108 PRO A CA 1
ATOM 869 C C . PRO A 1 108 ? -3.050 -10.503 2.066 1.00 88.19 108 PRO A C 1
ATOM 871 O O . PRO A 1 108 ? -2.288 -9.541 2.202 1.00 88.19 108 PRO A O 1
ATOM 874 N N . ASP A 1 109 ? -2.702 -11.758 2.361 1.00 88.06 109 ASP A N 1
ATOM 875 C CA . ASP A 1 109 ? -1.393 -12.168 2.888 1.00 88.06 109 ASP A CA 1
ATOM 876 C C . ASP A 1 109 ? -0.296 -12.197 1.814 1.00 88.06 109 ASP A C 1
ATOM 878 O O . ASP A 1 109 ? 0.898 -12.210 2.123 1.00 88.06 109 ASP A O 1
ATOM 882 N N . LYS A 1 110 ? -0.681 -12.194 0.532 1.00 89.50 110 LYS A N 1
ATOM 883 C CA . LYS A 1 110 ? 0.262 -12.117 -0.580 1.00 89.50 110 LYS A CA 1
ATOM 884 C C . LYS A 1 110 ? 0.567 -10.656 -0.879 1.00 89.50 110 LYS A C 1
ATOM 886 O O . LYS A 1 110 ? -0.310 -9.914 -1.327 1.00 89.50 110 LYS A O 1
ATOM 891 N N . PHE A 1 111 ? 1.836 -10.296 -0.706 1.00 89.62 111 PHE A N 1
ATOM 892 C CA . PHE A 1 111 ? 2.364 -9.024 -1.178 1.00 89.62 111 PHE A CA 1
ATOM 893 C C . PHE A 1 111 ? 2.314 -8.977 -2.703 1.00 89.62 111 PHE A C 1
ATOM 895 O O . PHE A 1 111 ? 2.966 -9.780 -3.387 1.00 89.62 111 PHE A O 1
ATOM 902 N N . ASP A 1 112 ? 1.518 -8.049 -3.220 1.00 89.94 112 ASP A N 1
ATOM 903 C CA . ASP A 1 112 ? 1.300 -7.887 -4.648 1.00 89.94 112 ASP A CA 1
ATOM 904 C C . ASP A 1 112 ? 1.126 -6.400 -5.013 1.00 89.94 112 ASP A C 1
ATOM 906 O O . ASP A 1 112 ? 0.038 -5.842 -4.864 1.00 89.94 112 ASP A O 1
ATOM 910 N N . PRO A 1 113 ? 2.183 -5.735 -5.512 1.00 89.44 113 PRO A N 1
ATOM 911 C CA . PRO A 1 113 ? 2.086 -4.350 -5.965 1.00 89.44 113 PRO A CA 1
ATOM 912 C C . PRO A 1 113 ? 1.182 -4.159 -7.184 1.00 89.44 113 PRO A C 1
ATOM 914 O O . PRO A 1 113 ? 0.726 -3.038 -7.417 1.00 89.44 113 PRO A O 1
ATOM 917 N N . SER A 1 114 ? 0.914 -5.211 -7.974 1.00 89.56 114 SER A N 1
ATOM 918 C CA . SER A 1 114 ? 0.065 -5.095 -9.170 1.00 89.56 114 SER A CA 1
ATOM 919 C C . SER A 1 114 ? -1.373 -4.698 -8.820 1.00 89.56 114 SER A C 1
ATOM 921 O O . SER A 1 114 ? -2.061 -4.088 -9.633 1.00 89.56 114 SER A O 1
ATOM 923 N N . ARG A 1 115 ? -1.791 -4.893 -7.558 1.00 88.12 115 ARG A N 1
ATOM 924 C CA . ARG A 1 115 ? -3.074 -4.409 -7.015 1.00 88.12 115 ARG A CA 1
ATOM 925 C C . ARG A 1 115 ? -3.320 -2.921 -7.246 1.00 88.12 115 ARG A C 1
ATOM 927 O O . ARG A 1 115 ? -4.470 -2.520 -7.373 1.00 88.12 115 ARG A O 1
ATOM 934 N N . PHE A 1 116 ? -2.252 -2.124 -7.282 1.00 88.50 116 PHE A N 1
ATOM 935 C CA . PHE A 1 116 ? -2.298 -0.671 -7.446 1.00 88.50 116 PHE A CA 1
ATOM 936 C C . PHE A 1 116 ? -2.059 -0.216 -8.892 1.00 88.50 116 PHE A C 1
ATOM 938 O O . PHE A 1 116 ? -1.785 0.958 -9.128 1.00 88.50 116 PHE A O 1
ATOM 945 N N . GLU A 1 117 ? -2.144 -1.122 -9.872 1.00 87.06 117 GLU A N 1
ATOM 946 C CA . GLU A 1 117 ? -2.276 -0.741 -11.288 1.00 87.06 117 GLU A CA 1
ATOM 947 C C . GLU A 1 117 ? -3.611 -0.054 -11.559 1.00 87.06 117 GLU A C 1
ATOM 949 O O . GLU A 1 117 ? -3.689 0.893 -12.339 1.00 87.06 117 GLU A O 1
ATOM 954 N N . VAL A 1 118 ? -4.656 -0.518 -10.875 1.00 85.62 118 VAL A N 1
ATOM 955 C CA . VAL A 1 118 ? -5.990 0.070 -10.908 1.00 85.62 118 VAL A CA 1
ATOM 956 C C . VAL A 1 118 ? -6.230 0.777 -9.582 1.00 85.62 118 VAL A C 1
ATOM 958 O O . VAL A 1 118 ? -5.801 0.313 -8.525 1.00 85.62 118 VAL A O 1
ATOM 961 N N . ALA A 1 119 ? -6.918 1.916 -9.631 1.00 81.12 119 ALA A N 1
ATOM 962 C CA . ALA A 1 119 ? -7.305 2.615 -8.416 1.00 81.12 119 ALA A CA 1
ATOM 963 C C . ALA A 1 119 ? -8.144 1.682 -7.515 1.00 81.12 119 ALA A C 1
ATOM 965 O O . ALA A 1 119 ? -9.095 1.061 -8.006 1.00 81.12 119 ALA A O 1
ATOM 966 N N . PRO A 1 120 ? -7.822 1.568 -6.213 1.00 79.38 120 PRO A N 1
ATOM 967 C CA . PRO A 1 120 ? -8.610 0.759 -5.296 1.00 79.38 120 PRO A CA 1
ATOM 968 C C . PRO A 1 120 ? -10.043 1.297 -5.203 1.00 79.38 120 PRO A C 1
ATOM 970 O O . PRO A 1 120 ? -10.303 2.481 -5.431 1.00 79.38 120 PRO A O 1
ATOM 973 N N . LYS A 1 121 ? -10.985 0.414 -4.851 1.00 81.06 121 LYS A N 1
ATOM 974 C CA . LYS A 1 121 ? -12.382 0.805 -4.628 1.00 81.06 121 LYS A CA 1
ATOM 975 C C . LYS A 1 121 ? -12.450 1.943 -3.590 1.00 81.06 121 LYS A C 1
ATOM 977 O O . LYS A 1 121 ? -11.673 1.938 -2.631 1.00 81.06 121 LYS A O 1
ATOM 982 N N . PRO A 1 122 ? -13.385 2.899 -3.733 1.00 79.12 122 PRO A N 1
ATOM 983 C CA . PRO A 1 122 ? -13.574 3.940 -2.731 1.00 79.12 122 PRO A CA 1
ATOM 984 C C . PRO A 1 122 ? -13.718 3.345 -1.325 1.00 79.12 122 PRO A C 1
ATOM 986 O O . PRO A 1 122 ? -14.364 2.313 -1.148 1.00 79.12 122 PRO A O 1
ATOM 989 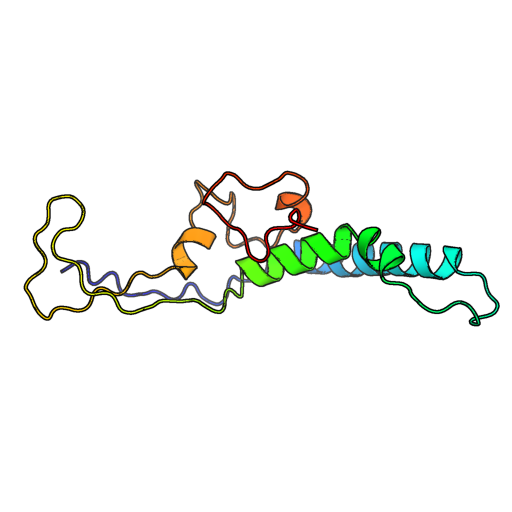N N . ASN A 1 123 ? -13.123 4.007 -0.331 1.00 73.56 123 ASN A N 1
ATOM 990 C CA . ASN A 1 123 ? -13.161 3.625 1.086 1.00 73.56 123 ASN A CA 1
ATOM 991 C C . ASN A 1 123 ? -12.485 2.290 1.471 1.00 73.56 123 ASN A C 1
ATOM 993 O O . ASN A 1 123 ? -12.618 1.883 2.622 1.00 73.56 123 ASN A O 1
ATOM 997 N N . THR A 1 124 ? -11.741 1.609 0.585 1.00 75.94 124 THR A N 1
ATOM 998 C CA . THR A 1 124 ? -11.022 0.374 0.970 1.00 75.94 124 THR A CA 1
ATOM 999 C C . THR A 1 124 ? -9.587 0.626 1.428 1.00 75.94 124 THR A C 1
ATOM 1001 O O . THR A 1 124 ? -9.141 0.035 2.412 1.00 75.94 124 THR A O 1
ATOM 1004 N N . PHE A 1 125 ? -8.850 1.502 0.738 1.00 73.38 125 PHE A N 1
ATOM 1005 C CA . PHE A 1 125 ? -7.488 1.889 1.107 1.00 73.38 125 PHE A CA 1
ATOM 1006 C C . PHE A 1 125 ? -7.024 3.134 0.354 1.00 73.38 125 PHE A C 1
ATOM 1008 O O . PHE A 1 125 ? -7.075 3.183 -0.872 1.00 73.38 125 PHE A O 1
ATOM 1015 N N . MET A 1 126 ? -6.531 4.124 1.098 1.00 66.81 126 MET A N 1
ATOM 1016 C CA . MET A 1 126 ? -5.955 5.354 0.559 1.00 66.81 126 MET A CA 1
ATOM 1017 C C . MET A 1 126 ? -4.835 5.830 1.489 1.00 66.81 126 MET A C 1
ATOM 1019 O O . MET A 1 126 ? -5.096 6.581 2.424 1.00 66.81 126 MET A O 1
ATOM 1023 N N . SER A 1 127 ? -3.591 5.385 1.276 1.00 62.50 127 SER A N 1
ATOM 1024 C CA . SER A 1 127 ? -2.467 5.857 2.108 1.00 62.50 127 SER A CA 1
ATOM 1025 C C . SER A 1 127 ? -2.181 7.338 1.908 1.00 62.50 127 SER A C 1
ATOM 1027 O O . SER A 1 127 ? -2.057 8.081 2.873 1.00 62.50 127 SER A O 1
ATOM 1029 N N . PHE A 1 128 ? -2.108 7.760 0.647 1.00 64.19 128 PHE A N 1
ATOM 1030 C CA . PHE A 1 128 ? -1.914 9.145 0.245 1.00 64.19 128 PHE A CA 1
ATOM 1031 C C . PHE A 1 128 ? -2.756 9.357 -1.001 1.00 64.19 128 PHE A C 1
ATOM 1033 O O . PHE A 1 128 ? -2.508 8.714 -2.012 1.00 64.19 128 PHE A O 1
ATOM 1040 N N . MET A 1 129 ? -3.784 10.194 -0.917 1.00 47.44 129 MET A N 1
ATOM 1041 C CA . MET A 1 129 ? -4.643 10.553 -2.045 1.00 47.44 129 MET A CA 1
ATOM 1042 C C . MET 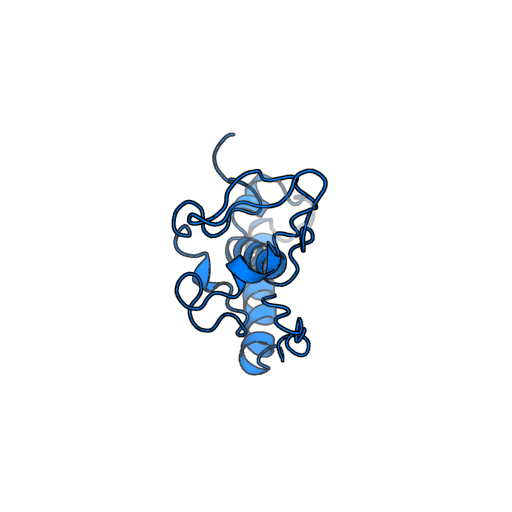A 1 129 ? -3.782 11.176 -3.163 1.00 47.44 129 MET A C 1
ATOM 1044 O O . MET A 1 129 ? -3.359 12.323 -3.015 1.00 47.44 129 MET A O 1
ATOM 1048 N N . PRO A 1 130 ? -3.485 10.485 -4.283 1.00 50.91 130 PRO A N 1
ATOM 1049 C CA . PRO A 1 130 ? -2.679 11.058 -5.344 1.00 50.91 130 PRO A CA 1
ATOM 1050 C C . PRO A 1 130 ? -3.643 11.661 -6.366 1.00 50.91 130 PRO A C 1
ATOM 1052 O O . PRO A 1 130 ? -4.023 10.975 -7.311 1.00 50.91 130 PRO A O 1
ATOM 1055 N N . LYS A 1 131 ? -4.119 12.889 -6.099 1.00 43.38 131 LYS A N 1
ATOM 1056 C CA . LYS A 1 131 ? -4.686 13.879 -7.050 1.00 43.38 131 LYS A CA 1
ATOM 1057 C C . LYS A 1 131 ? -5.386 15.015 -6.285 1.00 43.38 131 LYS A C 1
ATOM 1059 O O . LYS A 1 131 ? -6.606 15.102 -6.283 1.00 43.38 131 LYS A O 1
ATOM 1064 N N . CYS A 1 132 ? -4.600 15.880 -5.645 1.00 30.80 132 CYS A N 1
ATOM 1065 C CA . CYS A 1 132 ? -5.031 17.238 -5.269 1.00 30.80 132 CYS A CA 1
ATOM 1066 C C . CYS A 1 132 ? -3.962 18.310 -5.579 1.00 30.80 132 CYS A C 1
ATOM 1068 O O . CYS A 1 132 ? -4.115 19.444 -5.136 1.00 30.80 132 CYS A O 1
ATOM 1070 N N . PHE A 1 133 ? -2.907 17.981 -6.334 1.00 38.62 133 PHE A N 1
ATOM 1071 C CA . PHE A 1 133 ? -1.904 18.940 -6.811 1.00 38.62 133 PHE A CA 1
ATOM 1072 C C . PHE A 1 133 ? -1.647 18.731 -8.299 1.00 38.62 133 PHE A C 1
ATOM 1074 O O . PHE A 1 133 ? -1.510 17.547 -8.695 1.00 38.62 133 PHE A O 1
#

InterPro domains:
  IPR001128 Cytochrome P450 [PF00067] (30-121)
  IPR036396 Cytochrome P450 superfamily [G3DSA:1.10.630.10] (26-133)
  IPR036396 Cytochrome P450 superfamily [SSF48264] (30-128)

Secondary structure (DSSP, 8-state):
---------SS----HHHHHHHHHHHHHHHHHHHHHT-TTS-S---HHHHTT-HHHHHHHHHHHHHT-S-----B--SEETTEEPPTTPPB---HHHHTT-TTTSSSTTS--GGGGSSPPPTTT--SS-S---

pLDDT: mean 77.67, std 17.28, range [28.83, 93.31]

Radius of gyration: 20.08 Å; chains: 1; bounding box: 56×35×49 Å

Organism: Zea mays (NCBI:txid4577)

Foldseek 3Di:
DPPPPPPPPPLLPAPVVCVVVLVVVQVVLVVVLVVVQPDPVPRDDDPVSVVSSLSVVLLVQLCCLSVVPPQWDWDDDQDDPRDGDDPPDTDIDGVNVLSVDCVQPPPSSYRDSVCPVDPGDPPSDDPDPPDPD

Sequence (133 aa):
MYLTAVSFPPTAAFSSSSQKLLPRSIIEEQQEIARSKGSSGDEPLTWADTRRMHVTSRAIQETMRVASILSFTFREAVEYQGYLIPKGWKVLPLFRNIHHIPDHFPYPDKFDPSRFEVAPKPNTFMSFMPKCF